Protein AF-D0UYS2-F1 (afdb_monomer_lite)

Sequence (65 aa):
SSVRLNSSVIRSQMLENSFRIDTAIKKFETVVPIIPLIGSLAKAKFCNVSGHPISKPFRADSSDF

Secondary structure (DSSP, 8-state):
-THHHHHHHHHHHHHHHHHHHHHHHHHHHHHHHHHHHHHHHHHTTSB-TTS-BSSPPTTSSS---

pLDDT: mean 79.32, std 13.66, range [47.94, 93.5]

Foldseek 3Di:
DCVVVVVVVVVVVVVVVVVVVVVVVVCVVVVVVVQVVLVVCCVVQQAPNVSHGPDDPPPPVPPPD

Radius of gyration: 21.66 Å; chains: 1; bounding box: 51×11×58 Å

Organism: NCBI:txid489017

InterPro domains:
  IPR002866 Maturase MatK [PTHR34811] (1-65)

Structure (mmCIF, N/CA/C/O backbone):
data_AF-D0UYS2-F1
#
_entry.id   AF-D0UYS2-F1
#
loop_
_atom_site.group_PDB
_atom_site.id
_atom_site.type_symbol
_atom_site.label_atom_id
_atom_site.label_alt_id
_atom_site.label_comp_id
_atom_site.label_asym_id
_atom_site.label_entity_id
_atom_site.label_seq_id
_atom_site.pdbx_PDB_ins_code
_atom_site.Cartn_x
_atom_site.Cartn_y
_atom_site.Cartn_z
_atom_site.occupancy
_atom_site.B_iso_or_equiv
_atom_site.auth_seq_id
_atom_site.auth_comp_id
_atom_site.auth_asym_id
_atom_site.auth_atom_id
_atom_site.pdbx_PDB_model_num
ATOM 1 N N . SER A 1 1 ? -20.813 -3.558 44.659 1.00 53.25 1 SER A N 1
ATOM 2 C CA . SER A 1 1 ? -21.352 -2.967 43.416 1.00 53.25 1 SER A CA 1
ATOM 3 C C . SER A 1 1 ? -20.360 -3.110 42.265 1.00 53.25 1 SER A C 1
ATOM 5 O O . SER A 1 1 ? -19.588 -2.199 42.001 1.00 53.25 1 SER A O 1
ATOM 7 N N . SER A 1 2 ? -20.354 -4.269 41.597 1.00 58.88 2 SER A N 1
ATOM 8 C CA . SER A 1 2 ? -19.421 -4.653 40.514 1.00 58.88 2 SER A CA 1
ATOM 9 C C . SER A 1 2 ? -19.793 -4.108 39.124 1.00 58.88 2 SER A C 1
ATOM 11 O O . SER A 1 2 ? -19.068 -4.311 38.158 1.00 58.88 2 SER A O 1
ATOM 13 N N . VAL A 1 3 ? -20.904 -3.377 39.010 1.00 56.81 3 VAL A N 1
ATOM 14 C CA . VAL A 1 3 ? -21.490 -2.944 37.727 1.00 56.81 3 VAL A CA 1
ATOM 15 C C . VAL A 1 3 ? -20.699 -1.806 37.052 1.00 56.81 3 VAL A C 1
ATOM 17 O O . VAL A 1 3 ? -20.803 -1.608 35.845 1.00 56.81 3 VAL A O 1
ATOM 20 N N . ARG A 1 4 ? -19.846 -1.079 37.793 1.00 58.12 4 ARG A N 1
ATOM 21 C CA . ARG A 1 4 ? -19.033 0.030 37.250 1.00 58.12 4 ARG A CA 1
ATOM 22 C C . ARG A 1 4 ? -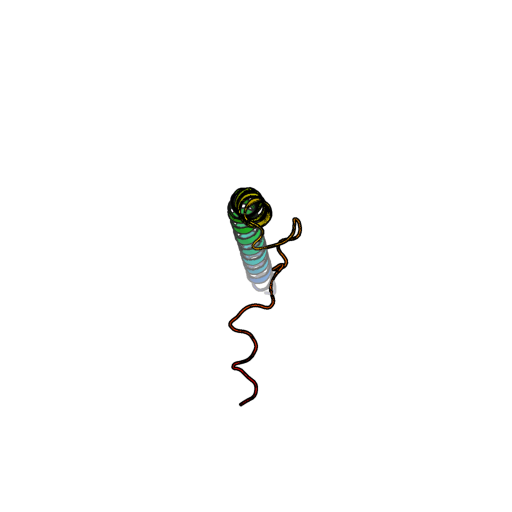17.809 -0.420 36.446 1.00 58.12 4 ARG A C 1
ATOM 24 O O . ARG A 1 4 ? -17.378 0.322 35.571 1.00 58.12 4 ARG A O 1
ATOM 31 N N . LEU A 1 5 ? -17.264 -1.611 36.709 1.00 58.41 5 LEU A N 1
ATOM 32 C CA . LEU A 1 5 ? -16.038 -2.076 36.046 1.00 58.41 5 LEU A CA 1
ATOM 33 C C . LEU A 1 5 ? -16.276 -2.499 34.586 1.00 58.41 5 LEU A C 1
ATOM 35 O O . LEU A 1 5 ? -15.401 -2.318 33.746 1.00 58.41 5 LEU A O 1
ATOM 39 N N . ASN A 1 6 ? -17.482 -2.964 34.253 1.00 62.88 6 ASN A N 1
ATOM 40 C CA . ASN A 1 6 ? -17.800 -3.476 32.914 1.00 62.88 6 ASN A CA 1
ATOM 41 C C . ASN A 1 6 ? -17.998 -2.360 31.873 1.00 62.88 6 ASN A C 1
ATOM 43 O O . ASN A 1 6 ? -17.625 -2.524 30.716 1.00 62.88 6 ASN A O 1
ATOM 47 N N . SER A 1 7 ? -18.547 -1.207 32.273 1.00 67.38 7 SER A N 1
ATOM 48 C CA . SER A 1 7 ? -18.784 -0.077 31.357 1.00 67.38 7 SER A CA 1
ATOM 49 C C . SER A 1 7 ? -17.477 0.513 30.815 1.00 67.38 7 SER A C 1
ATOM 51 O O . SER A 1 7 ? -17.360 0.775 29.618 1.00 67.38 7 SER A O 1
ATOM 53 N N . SER A 1 8 ? -16.455 0.643 31.6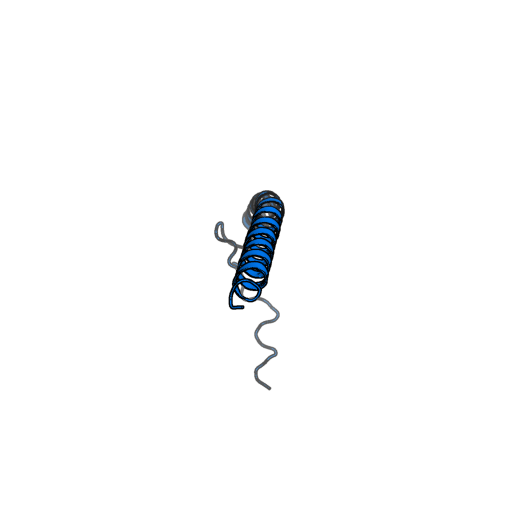69 1.00 80.12 8 SER A N 1
ATOM 54 C CA . SER A 1 8 ? -15.127 1.107 31.253 1.00 80.12 8 SER A CA 1
ATOM 55 C C . SER A 1 8 ? -14.474 0.148 30.260 1.00 80.12 8 SER A C 1
ATOM 57 O O . SER A 1 8 ? -13.917 0.601 29.268 1.00 80.12 8 SER A O 1
ATOM 59 N N . VAL A 1 9 ? -14.593 -1.165 30.479 1.00 80.06 9 VAL A N 1
ATOM 60 C CA . VAL A 1 9 ? -14.053 -2.183 29.563 1.00 80.06 9 VAL A CA 1
ATOM 61 C C . VAL A 1 9 ? -14.754 -2.130 28.204 1.00 80.06 9 VAL A C 1
ATOM 63 O O . VAL A 1 9 ? -14.083 -2.114 27.175 1.00 80.06 9 VAL A O 1
ATOM 66 N N . ILE A 1 10 ? -16.086 -2.011 28.183 1.00 79.12 10 ILE A N 1
ATOM 67 C CA . ILE A 1 10 ? -16.857 -1.864 26.938 1.00 79.12 10 ILE A CA 1
ATOM 68 C C . ILE A 1 10 ? -16.440 -0.588 26.195 1.00 79.12 10 ILE A C 1
ATOM 70 O O . ILE A 1 10 ? -16.194 -0.627 24.991 1.00 79.12 10 ILE A O 1
ATOM 74 N N . ARG A 1 11 ? -16.293 0.540 26.902 1.00 79.31 11 ARG A N 1
ATOM 75 C CA . ARG A 1 11 ? -15.875 1.815 26.303 1.00 79.31 11 ARG A CA 1
ATOM 76 C C . ARG A 1 11 ? -14.455 1.757 25.735 1.00 79.31 11 ARG A C 1
ATOM 78 O O . ARG A 1 11 ? -14.237 2.258 24.634 1.00 79.31 11 ARG A O 1
ATOM 85 N N . SER A 1 12 ? -13.511 1.144 26.447 1.00 86.88 12 SER A N 1
ATOM 86 C CA . SER A 1 12 ? -12.136 0.954 25.967 1.00 86.88 12 SER A CA 1
ATOM 87 C C . SER A 1 12 ? -12.095 0.058 24.732 1.00 86.88 12 SER A C 1
ATOM 89 O O . SER A 1 12 ? -11.436 0.402 23.756 1.00 86.88 12 SER A O 1
ATOM 91 N N . GLN A 1 13 ? -12.871 -1.030 24.725 1.00 86.69 13 GLN A N 1
ATOM 92 C CA . GLN A 1 13 ? -12.963 -1.927 23.575 1.00 86.69 13 GLN A CA 1
ATOM 93 C C . GLN A 1 13 ? -13.567 -1.232 22.350 1.00 86.69 13 GLN A C 1
ATOM 95 O O . GLN A 1 13 ? -13.094 -1.421 21.230 1.00 86.69 13 GLN A O 1
ATOM 100 N N . MET A 1 14 ? -14.601 -0.410 22.546 1.00 92.56 14 MET A N 1
ATOM 101 C CA . MET A 1 14 ? -15.179 0.390 21.467 1.00 92.56 14 MET A CA 1
ATOM 102 C C . MET A 1 14 ? -14.173 1.401 20.915 1.00 92.56 14 MET A C 1
ATOM 104 O O . MET A 1 14 ? -14.086 1.563 19.703 1.00 92.56 14 MET A O 1
ATOM 108 N N . LEU A 1 15 ? -13.400 2.058 21.782 1.00 88.69 15 LEU A N 1
ATOM 109 C CA . LEU A 1 15 ? -12.377 3.012 21.360 1.00 88.69 15 LEU A CA 1
ATOM 110 C C . LEU A 1 15 ? -11.245 2.324 20.586 1.00 88.69 15 LEU A C 1
ATOM 112 O O . LEU A 1 15 ? -10.832 2.828 19.546 1.00 88.69 15 LEU A O 1
ATOM 116 N N . GLU A 1 16 ? -10.799 1.152 21.036 1.00 90.75 16 GLU A N 1
ATOM 117 C CA . GLU A 1 16 ? -9.793 0.350 20.336 1.00 90.75 16 GLU A CA 1
ATOM 118 C C . GLU A 1 16 ? -10.293 -0.127 18.966 1.00 90.75 16 GLU A C 1
ATOM 120 O O . GLU A 1 16 ? -9.582 -0.011 17.966 1.00 90.75 16 GLU A O 1
ATOM 125 N N . ASN A 1 17 ? -11.539 -0.601 18.886 1.00 86.25 17 ASN A N 1
ATOM 126 C CA . ASN A 1 17 ? -12.141 -1.022 17.623 1.00 86.25 17 ASN A CA 1
ATOM 127 C C . ASN A 1 17 ? -12.292 0.156 16.652 1.00 86.25 17 ASN A C 1
ATOM 129 O O . ASN A 1 17 ? -11.907 0.034 15.491 1.00 86.25 17 ASN A O 1
ATOM 133 N N . SER A 1 18 ? -12.779 1.309 17.122 1.00 89.31 18 SER A N 1
ATOM 134 C CA . SER A 1 18 ? -12.877 2.529 16.311 1.00 89.31 18 SER A CA 1
ATOM 135 C C . SER A 1 18 ? -11.509 3.004 15.826 1.00 89.31 18 SER A C 1
ATOM 137 O O . SER A 1 18 ? -11.361 3.333 14.654 1.00 89.31 18 SER A O 1
ATOM 139 N N . PHE A 1 19 ? -10.488 2.976 16.686 1.00 90.88 19 PHE A N 1
ATOM 140 C CA . PHE A 1 19 ? -9.120 3.335 16.315 1.00 90.88 19 PHE A CA 1
ATOM 141 C C . PHE A 1 19 ? -8.530 2.385 15.261 1.00 90.88 19 PHE A C 1
ATOM 143 O O . PHE A 1 19 ? -7.884 2.824 14.306 1.00 90.88 19 PHE A O 1
ATOM 150 N N . ARG A 1 20 ? -8.778 1.075 15.390 1.00 86.00 20 ARG A N 1
ATOM 151 C CA . ARG A 1 20 ? -8.369 0.073 14.394 1.00 86.00 20 ARG A CA 1
ATOM 152 C C . ARG A 1 20 ? -9.082 0.270 13.057 1.00 86.00 20 ARG A C 1
ATOM 154 O O . ARG A 1 20 ? -8.434 0.132 12.023 1.00 86.00 20 ARG A O 1
ATOM 161 N N . ILE A 1 21 ? -10.373 0.605 13.070 1.00 87.38 21 ILE A N 1
ATOM 162 C CA . ILE A 1 21 ? -11.157 0.889 11.858 1.00 87.38 21 ILE A CA 1
ATOM 163 C C . ILE A 1 21 ? -10.664 2.174 11.185 1.00 87.38 21 ILE A C 1
ATOM 165 O O . ILE A 1 21 ? -10.389 2.143 9.991 1.00 87.38 21 ILE A O 1
ATOM 169 N N . ASP A 1 22 ? -10.470 3.264 11.932 1.00 89.94 22 ASP A N 1
ATOM 170 C CA . ASP A 1 22 ? -9.913 4.523 11.412 1.00 89.94 22 ASP A CA 1
ATOM 171 C C . ASP A 1 22 ? -8.539 4.298 10.767 1.00 89.94 22 ASP A C 1
ATOM 173 O O . ASP A 1 22 ? -8.305 4.666 9.615 1.00 89.94 22 ASP A O 1
ATOM 177 N N . THR A 1 23 ? -7.663 3.567 11.461 1.00 87.12 23 THR A N 1
ATOM 178 C CA . THR A 1 23 ? -6.342 3.205 10.938 1.00 87.12 23 THR A CA 1
ATOM 179 C C . THR A 1 23 ? -6.447 2.346 9.676 1.00 87.12 23 THR A C 1
ATOM 181 O O . THR A 1 23 ? -5.672 2.541 8.740 1.00 87.12 23 THR A O 1
ATOM 184 N N . ALA A 1 24 ? -7.378 1.390 9.624 1.00 87.81 24 ALA A N 1
ATOM 185 C CA . ALA A 1 24 ? -7.581 0.536 8.456 1.00 87.81 24 ALA A CA 1
ATOM 186 C C . ALA A 1 24 ? -8.121 1.324 7.255 1.00 87.81 24 ALA A C 1
ATOM 188 O O . ALA A 1 24 ? -7.596 1.165 6.155 1.00 87.81 24 ALA A O 1
ATOM 189 N N . ILE A 1 25 ? -9.097 2.212 7.467 1.00 87.25 25 ILE A N 1
ATOM 190 C CA . ILE A 1 25 ? -9.640 3.105 6.435 1.00 87.25 25 ILE A CA 1
ATOM 191 C C . ILE A 1 25 ? -8.532 4.018 5.917 1.00 87.25 25 ILE A C 1
ATOM 193 O O . ILE A 1 25 ? -8.285 4.066 4.719 1.00 87.25 25 ILE A O 1
ATOM 197 N N . LYS A 1 26 ? -7.779 4.667 6.807 1.00 85.81 26 LYS A N 1
ATOM 198 C CA . LYS A 1 26 ? -6.670 5.546 6.422 1.00 85.81 26 LYS A CA 1
ATOM 199 C C . LYS A 1 26 ? -5.556 4.798 5.685 1.00 85.81 26 LYS A C 1
ATOM 201 O O . LYS A 1 26 ? -4.973 5.327 4.740 1.00 85.81 26 LYS A O 1
ATOM 206 N N . LYS A 1 27 ? -5.262 3.553 6.073 1.00 82.94 27 LYS A N 1
ATOM 207 C CA . LYS A 1 27 ? -4.346 2.682 5.321 1.00 82.94 27 LYS A CA 1
ATOM 208 C C . LYS A 1 27 ? -4.912 2.326 3.956 1.00 82.94 27 LYS A C 1
ATOM 210 O O . LYS A 1 27 ? -4.161 2.339 3.000 1.00 82.94 27 LYS A O 1
ATOM 215 N N . PHE A 1 28 ? -6.202 2.046 3.831 1.00 84.44 28 PHE A N 1
ATOM 216 C CA . PHE A 1 28 ? -6.816 1.761 2.537 1.00 84.44 28 PHE A CA 1
ATOM 217 C C . PHE A 1 28 ? -6.774 2.985 1.608 1.00 84.44 28 PHE A C 1
ATOM 219 O O . PHE A 1 28 ? -6.251 2.890 0.501 1.00 84.44 28 PHE A O 1
ATOM 226 N N . GLU A 1 29 ? -7.192 4.151 2.107 1.00 82.56 29 GLU A N 1
ATOM 227 C CA . GLU A 1 29 ? -7.140 5.448 1.413 1.00 82.56 29 GLU A CA 1
ATOM 228 C C . GLU A 1 29 ? -5.723 5.851 0.990 1.00 82.56 29 GLU A C 1
ATOM 230 O O . GLU A 1 29 ? -5.557 6.591 0.030 1.00 82.56 29 GLU A O 1
ATOM 235 N N . THR A 1 30 ? -4.686 5.373 1.684 1.00 82.62 30 THR A N 1
ATOM 236 C CA . THR A 1 30 ? -3.283 5.604 1.299 1.00 82.62 30 THR A CA 1
ATOM 237 C C . THR A 1 30 ? -2.718 4.488 0.421 1.00 82.62 30 THR A C 1
ATOM 239 O O . THR A 1 30 ? -1.952 4.765 -0.494 1.00 82.62 30 THR A O 1
ATOM 242 N N . VAL A 1 31 ? -3.119 3.232 0.616 1.00 84.31 31 VAL A N 1
ATOM 243 C CA . VAL A 1 31 ? -2.687 2.091 -0.205 1.00 84.31 31 VAL A CA 1
ATOM 244 C C . VAL A 1 31 ? -3.217 2.214 -1.632 1.00 84.31 31 VAL A C 1
ATOM 246 O O . VAL A 1 31 ? -2.450 2.006 -2.571 1.00 84.31 31 VAL A O 1
ATOM 249 N N . VAL A 1 32 ? -4.480 2.614 -1.814 1.00 81.69 32 VAL A N 1
ATOM 250 C CA . VAL A 1 32 ? -5.086 2.832 -3.140 1.00 81.69 32 VAL A CA 1
ATOM 251 C C . VAL A 1 32 ? -4.259 3.791 -4.016 1.00 81.69 32 VAL A C 1
ATOM 253 O O . VAL A 1 32 ? -3.966 3.409 -5.146 1.00 81.69 32 VAL A O 1
ATOM 256 N N . PRO A 1 33 ? -3.816 4.978 -3.551 1.00 79.25 33 PRO A N 1
ATOM 257 C CA . PRO A 1 33 ? -2.933 5.866 -4.310 1.00 79.25 33 PRO A CA 1
ATOM 258 C C . PRO A 1 33 ? -1.449 5.456 -4.297 1.00 79.25 33 PRO A C 1
ATOM 260 O O . PRO A 1 33 ? -0.714 5.829 -5.211 1.00 79.25 33 PRO A O 1
ATOM 263 N N . ILE A 1 34 ? -0.982 4.662 -3.328 1.00 87.06 34 ILE A N 1
ATOM 264 C CA . ILE A 1 34 ? 0.393 4.129 -3.332 1.00 87.06 34 ILE A CA 1
ATOM 265 C C . ILE A 1 34 ? 0.582 3.067 -4.428 1.00 87.06 34 ILE A C 1
ATOM 267 O O . ILE A 1 34 ? 1.644 3.019 -5.042 1.00 87.06 34 ILE A O 1
ATOM 271 N N . ILE A 1 35 ? -0.427 2.247 -4.737 1.00 87.75 35 ILE A N 1
ATOM 272 C CA . ILE A 1 35 ? -0.355 1.239 -5.814 1.00 87.75 35 ILE A CA 1
ATOM 273 C C . ILE A 1 35 ? 0.030 1.850 -7.183 1.00 87.75 35 ILE A C 1
ATOM 275 O O . ILE A 1 35 ? 1.009 1.387 -7.778 1.00 87.75 35 ILE A O 1
ATOM 279 N N . PRO A 1 36 ? -0.650 2.892 -7.708 1.00 89.19 36 PRO A N 1
ATOM 280 C CA . PRO A 1 36 ? -0.257 3.528 -8.965 1.00 89.19 36 PRO A CA 1
ATOM 281 C C . PRO A 1 36 ? 1.084 4.263 -8.860 1.00 89.19 36 PRO A C 1
ATOM 283 O O . PRO A 1 36 ? 1.800 4.356 -9.861 1.00 89.19 36 PRO A O 1
ATOM 286 N N . LEU A 1 37 ? 1.474 4.735 -7.669 1.00 90.50 37 LEU A N 1
ATOM 287 C CA . LEU A 1 37 ? 2.806 5.296 -7.441 1.00 90.50 37 LEU A CA 1
ATOM 288 C C . LEU A 1 37 ? 3.893 4.222 -7.593 1.00 90.50 37 LEU A C 1
ATOM 290 O O . LEU A 1 37 ? 4.841 4.430 -8.345 1.00 90.50 37 LEU A O 1
ATOM 294 N N . ILE A 1 38 ? 3.729 3.052 -6.964 1.00 89.81 38 ILE A N 1
ATOM 295 C CA . ILE A 1 38 ? 4.628 1.896 -7.128 1.00 89.81 38 ILE A CA 1
ATOM 296 C C . ILE A 1 38 ? 4.680 1.477 -8.599 1.00 89.81 38 ILE A C 1
ATOM 298 O O . ILE A 1 38 ? 5.765 1.267 -9.133 1.00 89.81 38 ILE A O 1
ATOM 302 N N . GLY A 1 39 ? 3.537 1.433 -9.288 1.00 89.94 39 GLY A N 1
ATOM 303 C CA . GLY A 1 39 ? 3.488 1.159 -10.725 1.00 89.94 39 GLY A CA 1
ATOM 304 C C . GLY A 1 39 ? 4.269 2.181 -11.561 1.00 89.94 39 GLY A C 1
ATOM 305 O O . GLY A 1 39 ? 5.004 1.804 -12.475 1.00 89.94 39 GLY A O 1
ATOM 306 N N . SER A 1 40 ? 4.169 3.469 -11.222 1.00 93.25 40 SER A N 1
ATOM 307 C CA . SER A 1 40 ? 4.898 4.553 -11.896 1.00 93.25 40 SER A CA 1
ATOM 308 C C . SER A 1 40 ? 6.407 4.463 -11.658 1.00 93.25 40 SER A C 1
ATOM 310 O O . SER A 1 40 ? 7.190 4.560 -12.604 1.00 93.25 40 SER A O 1
ATOM 312 N N . LEU A 1 41 ? 6.819 4.201 -10.417 1.00 91.31 41 LEU A N 1
ATOM 313 C CA . LEU A 1 41 ? 8.217 3.987 -10.036 1.00 91.31 41 LEU A CA 1
ATOM 314 C C . LEU A 1 41 ? 8.795 2.727 -10.694 1.00 91.31 41 LEU A C 1
ATOM 316 O O . LEU A 1 41 ? 9.934 2.744 -11.167 1.00 91.31 41 LEU A O 1
ATOM 320 N N . ALA A 1 42 ? 7.998 1.662 -10.800 1.00 92.19 42 ALA A N 1
ATOM 321 C CA . ALA A 1 42 ? 8.402 0.433 -11.465 1.00 92.19 42 ALA A CA 1
ATOM 322 C C . ALA A 1 42 ? 8.563 0.612 -12.977 1.00 92.19 42 ALA A C 1
ATOM 324 O O . ALA A 1 42 ? 9.544 0.150 -13.567 1.00 92.19 42 ALA A O 1
ATOM 325 N N . LYS A 1 43 ? 7.653 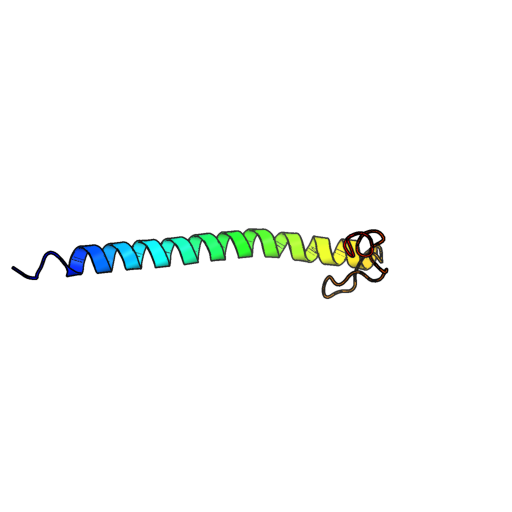1.364 -13.607 1.00 90.81 43 LYS A N 1
ATOM 326 C CA . LYS A 1 43 ? 7.769 1.762 -15.015 1.00 90.81 43 LYS A CA 1
ATOM 327 C C . LYS A 1 43 ? 9.024 2.606 -15.262 1.00 90.81 43 LYS A C 1
ATOM 329 O O . LYS A 1 43 ? 9.700 2.400 -16.266 1.00 90.81 43 LYS A O 1
ATOM 334 N N . ALA A 1 44 ? 9.364 3.490 -14.325 1.00 93.50 44 ALA A N 1
ATOM 335 C CA . ALA A 1 44 ? 10.584 4.295 -14.342 1.00 93.50 44 ALA A CA 1
ATOM 336 C C . ALA A 1 44 ? 11.856 3.533 -13.900 1.00 93.50 44 ALA A C 1
ATOM 338 O O . ALA A 1 44 ? 12.909 4.149 -13.772 1.00 93.50 44 ALA A O 1
ATOM 339 N N . LYS A 1 45 ? 11.787 2.206 -13.690 1.00 89.88 45 LYS A N 1
ATOM 340 C CA . LYS A 1 45 ? 12.910 1.329 -13.294 1.00 89.88 45 LYS A CA 1
ATOM 341 C C . LYS A 1 45 ? 13.541 1.643 -11.927 1.00 89.88 45 LYS A C 1
ATOM 343 O O . LYS A 1 45 ? 14.638 1.167 -11.648 1.00 89.88 45 LYS A O 1
ATOM 348 N N . PHE A 1 46 ? 12.851 2.376 -11.053 1.00 88.00 46 PHE A N 1
ATOM 349 C CA . PHE A 1 46 ? 13.314 2.629 -9.682 1.00 88.00 46 PHE A CA 1
ATOM 350 C C . PHE A 1 46 ? 13.121 1.413 -8.774 1.00 88.00 46 PHE A C 1
ATOM 352 O O . PHE A 1 46 ? 14.010 1.066 -7.997 1.00 88.00 46 PHE A O 1
ATOM 359 N N . CYS A 1 47 ? 11.972 0.749 -8.881 1.00 90.00 47 CYS A N 1
ATOM 360 C CA . CYS A 1 47 ? 11.632 -0.444 -8.115 1.00 90.00 47 CYS A CA 1
ATOM 361 C C . CYS A 1 47 ? 11.001 -1.522 -9.007 1.00 90.00 47 CYS A C 1
ATOM 363 O O . CYS A 1 47 ? 10.739 -1.299 -10.184 1.00 90.00 47 CYS A O 1
ATOM 365 N N . ASN A 1 48 ? 10.810 -2.731 -8.493 1.00 90.50 48 ASN A N 1
ATOM 366 C CA . ASN A 1 48 ? 10.045 -3.769 -9.171 1.00 90.50 48 ASN A CA 1
ATOM 367 C C . ASN A 1 48 ? 8.540 -3.607 -8.881 1.00 90.50 48 ASN A C 1
ATOM 369 O O . ASN A 1 48 ? 8.121 -2.742 -8.115 1.00 90.50 48 ASN A O 1
ATOM 373 N N . VAL A 1 49 ? 7.708 -4.465 -9.477 1.00 87.69 49 VAL A N 1
ATOM 374 C CA . VAL A 1 49 ? 6.243 -4.434 -9.286 1.00 87.69 49 VAL A CA 1
ATOM 375 C C . VAL A 1 49 ? 5.802 -4.683 -7.839 1.00 87.69 49 VAL A C 1
ATOM 377 O O . VAL A 1 49 ? 4.684 -4.333 -7.479 1.00 87.69 49 VAL A O 1
ATOM 380 N N . SER A 1 50 ? 6.671 -5.258 -7.004 1.00 87.38 50 SER A N 1
ATOM 381 C CA . SER A 1 50 ? 6.441 -5.427 -5.568 1.00 87.38 50 SER A CA 1
ATOM 382 C C . SER A 1 50 ? 6.996 -4.271 -4.723 1.00 87.38 50 SER A C 1
ATOM 384 O O . SER A 1 50 ? 6.936 -4.338 -3.501 1.00 87.38 50 SER A O 1
ATOM 386 N N . GLY A 1 51 ? 7.513 -3.207 -5.349 1.00 87.56 51 GLY A N 1
ATOM 387 C CA . GLY A 1 51 ? 8.014 -2.008 -4.675 1.00 87.56 51 GLY A CA 1
ATOM 388 C C . GLY A 1 51 ? 9.463 -2.088 -4.187 1.00 87.56 51 GLY A C 1
ATOM 389 O O . GLY A 1 51 ? 9.948 -1.130 -3.592 1.00 87.56 51 GLY A O 1
ATOM 390 N N . HIS A 1 52 ? 10.187 -3.175 -4.464 1.00 88.88 52 HIS A N 1
ATOM 391 C CA . HIS A 1 52 ? 11.587 -3.323 -4.058 1.00 88.88 52 HIS A CA 1
ATOM 392 C C . HIS A 1 52 ? 12.505 -2.551 -5.009 1.00 88.88 52 HIS A C 1
ATOM 394 O O . HIS A 1 52 ? 12.378 -2.730 -6.223 1.00 88.88 52 HIS A O 1
ATOM 400 N N . PRO A 1 53 ? 13.433 -1.723 -4.506 1.00 87.88 53 PRO A N 1
ATOM 401 C CA . PRO A 1 53 ? 14.348 -0.965 -5.351 1.00 87.88 53 PRO A CA 1
ATOM 402 C C . PRO A 1 53 ? 15.190 -1.899 -6.234 1.00 87.88 53 PRO A C 1
ATOM 404 O O . PRO A 1 53 ? 15.664 -2.936 -5.774 1.00 87.88 53 PRO A O 1
ATOM 407 N N . ILE A 1 54 ? 15.347 -1.549 -7.515 1.00 85.56 54 ILE A N 1
ATOM 408 C CA . ILE A 1 54 ? 16.125 -2.351 -8.479 1.00 85.56 54 ILE A CA 1
ATOM 409 C C . ILE A 1 54 ? 17.623 -2.064 -8.342 1.00 85.56 54 ILE A C 1
ATOM 411 O O . ILE A 1 54 ? 18.449 -2.958 -8.522 1.00 85.56 54 ILE A O 1
ATOM 415 N N . SER A 1 55 ? 17.991 -0.827 -8.018 1.00 79.81 55 SER A N 1
ATOM 416 C CA . SER A 1 55 ? 19.374 -0.468 -7.725 1.00 79.81 55 SER A CA 1
ATOM 417 C C . SER A 1 55 ? 19.684 -0.678 -6.245 1.00 79.81 55 SER A C 1
ATOM 419 O O . SER A 1 55 ? 18.812 -0.530 -5.385 1.00 79.81 55 SER A O 1
ATOM 421 N N . LYS A 1 56 ? 20.958 -0.969 -5.934 1.00 67.75 56 LYS A N 1
ATOM 422 C CA . LYS A 1 56 ? 21.464 -0.751 -4.574 1.00 67.75 56 LYS A CA 1
ATOM 423 C C . LYS A 1 56 ? 21.108 0.693 -4.208 1.00 67.75 56 LYS A C 1
ATOM 425 O O . LYS A 1 56 ? 21.498 1.592 -4.961 1.00 67.75 56 LYS A O 1
ATOM 430 N N . PRO A 1 57 ? 20.356 0.942 -3.122 1.00 60.75 57 PRO A N 1
ATOM 431 C CA . PRO A 1 57 ? 20.139 2.305 -2.685 1.00 60.75 57 PRO A CA 1
ATOM 432 C C . PRO A 1 57 ? 21.516 2.937 -2.501 1.00 60.75 57 PRO A C 1
ATOM 434 O O . PRO A 1 57 ? 22.348 2.415 -1.766 1.00 60.75 57 PRO A O 1
ATOM 437 N N . PHE A 1 58 ? 21.755 4.065 -3.169 1.00 55.69 58 PHE A N 1
ATOM 438 C CA . PHE A 1 58 ? 22.991 4.843 -3.022 1.00 55.69 58 PHE A CA 1
ATOM 439 C C . PHE A 1 58 ? 23.279 5.196 -1.549 1.00 55.69 58 PHE A C 1
ATOM 441 O O . PHE A 1 58 ? 24.397 5.536 -1.185 1.00 55.69 58 PHE A O 1
ATOM 448 N N . ARG A 1 59 ? 22.261 5.092 -0.686 1.00 55.28 59 ARG A N 1
ATOM 449 C CA . ARG A 1 59 ? 22.292 5.465 0.722 1.00 55.28 59 ARG A CA 1
ATOM 450 C C . ARG A 1 59 ? 21.819 4.340 1.651 1.00 55.28 59 ARG A C 1
ATOM 452 O O . ARG A 1 59 ? 20.898 4.540 2.434 1.00 55.28 59 ARG A O 1
ATOM 459 N N . ALA A 1 60 ? 22.436 3.164 1.552 1.00 50.53 60 ALA A N 1
ATOM 460 C CA . ALA A 1 60 ? 22.385 2.149 2.615 1.00 50.53 60 ALA A CA 1
ATOM 461 C C . ALA A 1 60 ? 23.774 1.653 3.060 1.00 50.53 60 ALA A C 1
ATOM 463 O O . ALA A 1 60 ? 23.845 0.697 3.817 1.00 50.53 60 ALA A O 1
ATOM 464 N N . ASP A 1 61 ? 24.856 2.311 2.625 1.00 50.56 61 ASP A N 1
ATOM 465 C CA . ASP A 1 61 ? 26.241 1.980 3.016 1.00 50.56 61 ASP A CA 1
ATOM 466 C C .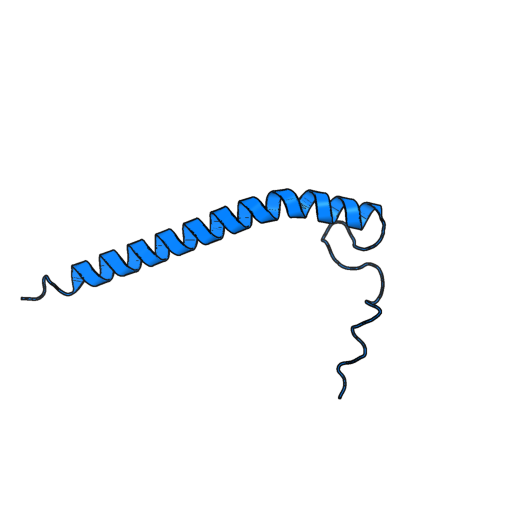 ASP A 1 61 ? 26.821 2.969 4.051 1.00 50.56 61 ASP A C 1
ATOM 468 O O . ASP A 1 61 ? 28.003 2.951 4.360 1.00 50.56 61 ASP A O 1
ATOM 472 N N . SER A 1 62 ? 26.006 3.893 4.581 1.00 57.03 62 SER A N 1
ATOM 473 C CA . SER A 1 62 ? 26.471 4.945 5.505 1.00 57.03 62 SER A CA 1
ATOM 474 C C . SER A 1 62 ? 26.037 4.730 6.960 1.00 57.03 62 SER A C 1
ATOM 476 O O . SER A 1 62 ? 25.829 5.709 7.673 1.00 57.03 62 SER A O 1
ATOM 478 N N . SER A 1 63 ? 25.828 3.484 7.387 1.00 59.03 63 SER A N 1
ATOM 479 C CA . SER A 1 63 ? 25.411 3.153 8.761 1.00 59.03 63 SER A CA 1
ATOM 480 C C . SER A 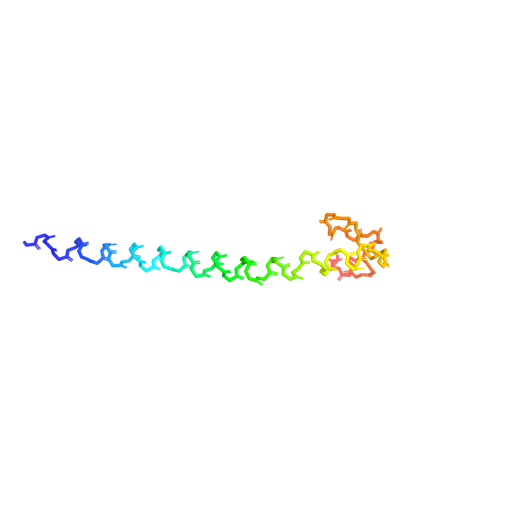1 63 ? 26.177 1.956 9.341 1.00 59.03 63 SER A C 1
ATOM 482 O O . SER A 1 63 ? 25.619 1.208 10.139 1.00 59.03 63 SER A O 1
ATOM 484 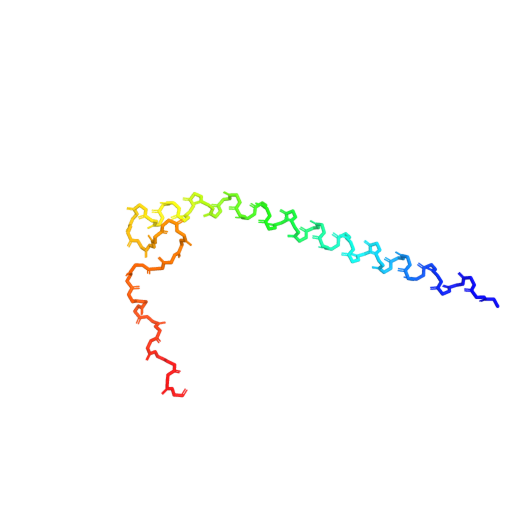N N . ASP A 1 64 ? 27.447 1.800 8.969 1.00 57.38 64 ASP A N 1
ATOM 485 C CA . ASP A 1 64 ? 28.395 0.917 9.663 1.00 57.38 64 ASP A CA 1
ATOM 486 C C . ASP A 1 64 ? 29.409 1.742 10.488 1.00 57.38 64 ASP A C 1
ATOM 488 O O . ASP A 1 64 ? 30.618 1.521 10.421 1.00 57.38 64 ASP A O 1
ATOM 492 N N . PHE A 1 65 ? 28.910 2.728 11.246 1.00 47.94 65 PHE A N 1
ATOM 493 C CA . PHE A 1 65 ? 29.634 3.423 12.321 1.00 47.94 65 PHE A CA 1
ATOM 494 C C . PHE A 1 65 ? 28.741 3.586 13.550 1.00 47.94 65 PHE A C 1
ATOM 496 O O . PHE A 1 65 ? 27.547 3.918 13.364 1.00 47.94 65 PHE A O 1
#